Protein AF-A0AB37CX94-F1 (afdb_monomer_lite)

Radius of gyration: 14.45 Å; chains: 1; bounding box: 31×14×40 Å

Foldseek 3Di:
DPPVVVLVVLLPDDLVVLVVLLVVLVVVLVVLVPDDPVPDDPVRVVVSVVSNVVSVVSNVSSVVSNVVVD

Structure (mmCIF, N/CA/C/O backbone):
data_AF-A0AB37CX94-F1
#
_entry.id   AF-A0AB37CX94-F1
#
loop_
_atom_site.group_PDB
_atom_site.id
_atom_site.type_symbol
_atom_site.label_atom_id
_atom_site.label_alt_id
_atom_site.label_comp_id
_atom_site.label_asym_id
_atom_site.label_entity_id
_atom_site.label_seq_id
_atom_site.pdbx_PDB_ins_code
_atom_site.Cartn_x
_atom_site.Cartn_y
_atom_site.Cartn_z
_atom_site.occupancy
_atom_site.B_iso_or_equiv
_atom_site.auth_seq_id
_atom_site.auth_comp_id
_atom_site.auth_asym_id
_atom_site.auth_atom_id
_atom_site.pdbx_PDB_model_num
ATOM 1 N N . MET A 1 1 ? -16.273 -4.117 -18.433 1.00 39.41 1 MET A N 1
ATOM 2 C CA . MET A 1 1 ? -15.404 -3.586 -19.508 1.00 39.41 1 MET A CA 1
ATOM 3 C C . MET A 1 1 ? -14.671 -2.303 -19.076 1.00 39.41 1 MET A C 1
ATOM 5 O O . MET A 1 1 ? -14.755 -1.296 -19.757 1.00 39.41 1 MET A O 1
ATOM 9 N N . LEU A 1 2 ? -13.943 -2.313 -17.947 1.00 42.84 2 LEU A N 1
ATOM 10 C CA . LEU A 1 2 ? -13.147 -1.156 -17.466 1.00 42.84 2 LEU A CA 1
ATOM 11 C C . LEU A 1 2 ? -11.661 -1.497 -17.243 1.00 42.84 2 LEU A C 1
ATOM 13 O O . LEU A 1 2 ? -10.858 -0.627 -16.920 1.00 42.84 2 LEU A O 1
ATOM 17 N N . THR A 1 3 ? -11.284 -2.765 -17.413 1.00 55.94 3 THR A N 1
ATOM 18 C CA . THR A 1 3 ? -9.928 -3.272 -17.177 1.00 55.94 3 THR A CA 1
ATOM 19 C C . THR A 1 3 ? -8.979 -2.941 -18.326 1.00 55.94 3 THR A C 1
ATOM 21 O O . THR A 1 3 ? -7.861 -2.506 -18.073 1.00 55.94 3 THR A O 1
ATOM 24 N N . SER A 1 4 ? -9.429 -3.058 -19.577 1.00 55.28 4 SER A N 1
ATOM 25 C CA . SER A 1 4 ? -8.567 -2.909 -20.758 1.00 55.28 4 SER A CA 1
ATOM 26 C C . SER A 1 4 ? -8.034 -1.483 -20.942 1.00 55.28 4 SER A C 1
ATOM 28 O O . SER A 1 4 ? -6.846 -1.300 -21.169 1.00 55.28 4 SER A O 1
ATOM 30 N N . PHE A 1 5 ? -8.879 -0.460 -20.767 1.00 54.44 5 PHE A N 1
ATOM 31 C CA . PHE A 1 5 ? -8.477 0.942 -20.955 1.00 54.44 5 PHE A CA 1
ATOM 32 C C . PHE A 1 5 ? -7.444 1.401 -19.916 1.00 54.44 5 PHE A C 1
ATOM 34 O O . PHE A 1 5 ? -6.470 2.074 -20.239 1.00 54.44 5 PHE A O 1
ATOM 41 N N . LYS A 1 6 ? -7.620 0.979 -18.658 1.00 59.38 6 LYS A N 1
ATOM 42 C CA . LYS A 1 6 ? -6.705 1.332 -17.569 1.00 59.38 6 LYS A CA 1
ATOM 43 C C . LYS A 1 6 ? -5.353 0.625 -17.693 1.00 59.38 6 LYS A C 1
ATOM 45 O O . LYS A 1 6 ? -4.340 1.201 -17.318 1.00 59.38 6 LYS A O 1
ATOM 50 N N . LEU A 1 7 ? -5.334 -0.593 -18.237 1.00 59.97 7 LEU A N 1
ATOM 51 C CA . LEU A 1 7 ? -4.105 -1.318 -18.571 1.00 59.97 7 LEU A CA 1
ATOM 52 C C . LEU A 1 7 ? -3.328 -0.636 -19.704 1.00 59.97 7 LEU A C 1
ATOM 54 O O . LEU A 1 7 ? -2.118 -0.491 -19.579 1.00 59.97 7 LEU A O 1
ATOM 58 N N . ILE A 1 8 ? -4.014 -0.157 -20.748 1.00 61.22 8 ILE A N 1
ATOM 59 C CA . ILE A 1 8 ? -3.383 0.570 -21.864 1.00 61.22 8 ILE A CA 1
ATOM 60 C C . ILE A 1 8 ? -2.707 1.856 -21.366 1.00 61.22 8 ILE A C 1
ATOM 62 O O . ILE A 1 8 ? -1.539 2.076 -21.657 1.00 61.22 8 ILE A O 1
ATOM 66 N N . GLN A 1 9 ? -3.378 2.653 -20.526 1.00 63.16 9 GLN A N 1
ATOM 67 C CA . GLN A 1 9 ? -2.764 3.868 -19.969 1.00 63.16 9 GLN A CA 1
ATOM 68 C C . GLN A 1 9 ? -1.526 3.586 -19.105 1.00 63.16 9 GLN A C 1
ATOM 70 O O . GLN A 1 9 ? -0.584 4.374 -19.097 1.00 63.16 9 GLN A O 1
ATOM 75 N N . VAL A 1 10 ? -1.510 2.469 -18.371 1.00 64.62 10 VAL A 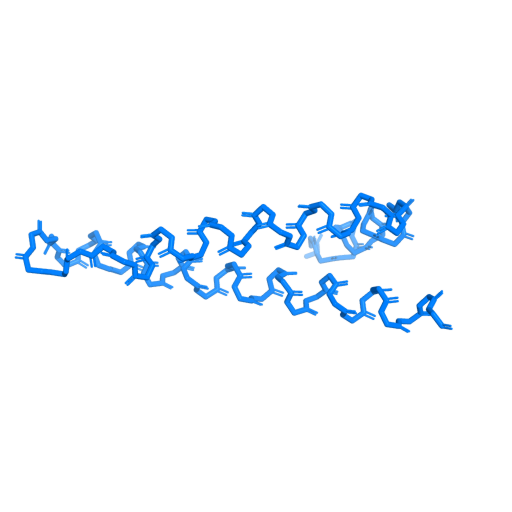N 1
ATOM 76 C CA . VAL A 1 10 ? -0.321 2.046 -17.614 1.00 64.62 10 VAL A CA 1
ATOM 77 C C . VAL A 1 10 ? 0.780 1.554 -18.561 1.00 64.62 10 VAL A C 1
ATOM 79 O O . VAL A 1 10 ? 1.957 1.759 -18.281 1.00 64.62 10 VAL A O 1
ATOM 82 N N . PHE A 1 11 ? 0.415 0.951 -19.694 1.00 67.81 11 PHE A N 1
ATOM 83 C CA . PHE A 1 11 ? 1.362 0.487 -20.706 1.00 67.81 11 PHE A CA 1
ATOM 84 C C . PHE A 1 11 ? 2.013 1.625 -21.513 1.00 67.81 11 PHE A C 1
ATOM 86 O O . PHE A 1 11 ? 3.129 1.432 -21.980 1.00 67.81 11 PHE A O 1
ATOM 93 N N . ASP A 1 12 ? 1.405 2.810 -21.601 1.00 75.25 12 ASP A N 1
ATOM 94 C CA . ASP A 1 12 ? 2.018 4.001 -22.231 1.00 75.25 12 ASP A CA 1
ATOM 95 C C . ASP A 1 12 ? 2.834 4.876 -21.257 1.00 75.25 12 ASP A C 1
ATOM 97 O O . ASP A 1 12 ? 3.588 5.756 -21.665 1.00 75.25 12 ASP A O 1
ATOM 101 N N . MET A 1 13 ? 2.704 4.654 -19.949 1.00 84.25 13 MET A N 1
ATOM 102 C CA . MET A 1 13 ? 3.389 5.432 -18.908 1.00 84.25 13 MET A CA 1
ATOM 103 C C . MET A 1 13 ? 4.894 5.151 -18.899 1.00 84.25 13 MET A C 1
ATOM 105 O O . MET A 1 13 ? 5.251 3.985 -18.898 1.00 84.25 13 MET A O 1
ATOM 109 N N . ASP A 1 14 ? 5.786 6.145 -18.828 1.00 88.38 14 ASP A N 1
ATOM 110 C CA . ASP A 1 14 ? 7.243 5.906 -18.761 1.00 88.38 14 ASP A CA 1
ATOM 111 C C . ASP A 1 14 ? 7.685 5.165 -17.474 1.00 88.38 14 ASP A C 1
ATOM 113 O O . ASP A 1 14 ? 7.045 5.247 -16.425 1.00 88.38 14 ASP A O 1
ATOM 117 N N . THR A 1 15 ? 8.810 4.445 -17.537 1.00 91.25 15 THR A N 1
ATOM 118 C CA . THR A 1 15 ? 9.395 3.695 -16.414 1.00 91.25 15 THR A CA 1
ATOM 119 C C . THR A 1 15 ? 9.691 4.564 -15.187 1.00 91.25 15 THR A C 1
ATOM 121 O O . THR A 1 15 ? 9.520 4.085 -14.062 1.00 9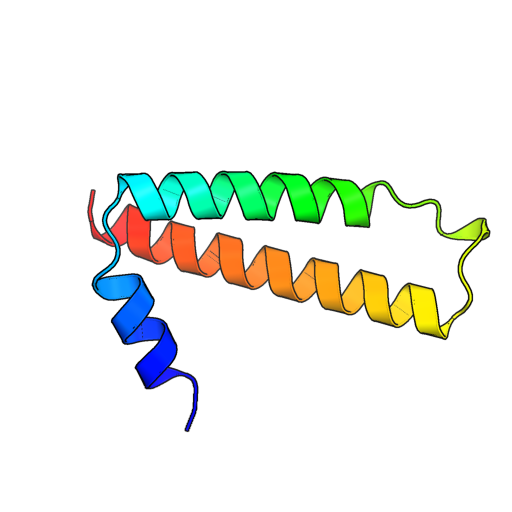1.25 15 THR A O 1
ATOM 124 N N . VAL A 1 16 ? 10.073 5.839 -15.362 1.00 92.81 16 VAL A N 1
ATOM 125 C CA . VAL A 1 16 ? 10.270 6.780 -14.243 1.00 92.81 16 VAL A CA 1
ATOM 126 C C . VAL A 1 16 ? 8.948 7.040 -13.526 1.00 92.81 16 VAL A C 1
ATOM 128 O O . VAL A 1 16 ? 8.887 7.027 -12.296 1.00 92.81 16 VAL A O 1
ATOM 131 N N . GLU A 1 17 ? 7.877 7.233 -14.289 1.00 92.75 17 GLU A N 1
ATOM 132 C CA . GLU A 1 17 ? 6.542 7.496 -13.758 1.00 92.75 17 GLU A CA 1
ATOM 133 C C . GLU A 1 17 ? 5.939 6.245 -13.096 1.00 92.75 17 GLU A C 1
ATOM 135 O O . GLU A 1 17 ? 5.319 6.334 -12.035 1.00 92.75 17 GLU A O 1
ATOM 140 N N . ILE A 1 18 ? 6.207 5.052 -13.636 1.00 93.06 18 ILE A N 1
ATOM 141 C CA . ILE A 1 18 ? 5.835 3.781 -12.995 1.00 93.06 18 ILE A CA 1
ATOM 142 C C . ILE A 1 18 ? 6.507 3.648 -11.620 1.00 93.06 18 ILE A C 1
ATOM 144 O O . ILE A 1 18 ? 5.829 3.317 -10.644 1.00 93.06 18 ILE A O 1
ATOM 148 N N . ARG A 1 19 ? 7.811 3.945 -11.509 1.00 95.12 19 ARG A N 1
ATOM 149 C CA . ARG A 1 19 ? 8.542 3.898 -10.226 1.00 95.12 19 ARG A CA 1
ATOM 150 C C . ARG A 1 19 ? 7.983 4.899 -9.216 1.00 95.12 19 ARG A C 1
ATOM 152 O O . ARG A 1 19 ? 7.660 4.499 -8.101 1.00 95.12 19 ARG A O 1
ATOM 159 N N . LYS A 1 20 ? 7.757 6.153 -9.625 1.00 96.25 20 LYS A N 1
ATOM 160 C CA . LYS A 1 20 ? 7.120 7.174 -8.771 1.00 96.25 20 LYS A CA 1
ATOM 161 C C . LYS A 1 20 ? 5.760 6.719 -8.245 1.00 96.25 20 LYS A C 1
ATOM 163 O O . LYS A 1 20 ? 5.466 6.881 -7.062 1.00 96.25 20 LYS A O 1
ATOM 168 N N . ASN A 1 21 ? 4.941 6.116 -9.104 1.00 95.06 21 ASN A N 1
ATOM 169 C CA . ASN A 1 21 ? 3.633 5.607 -8.709 1.00 95.06 21 ASN A CA 1
ATOM 170 C C . ASN A 1 21 ? 3.735 4.424 -7.735 1.00 95.06 21 ASN A C 1
ATOM 172 O O . ASN A 1 21 ? 2.956 4.357 -6.782 1.00 95.06 21 ASN A O 1
ATOM 176 N N . ILE A 1 22 ? 4.702 3.517 -7.922 1.00 96.62 22 ILE A N 1
ATOM 177 C CA . ILE A 1 22 ? 4.987 2.440 -6.960 1.00 96.62 22 ILE A CA 1
ATOM 178 C C . ILE A 1 22 ? 5.362 3.026 -5.593 1.00 96.62 22 ILE A C 1
ATOM 180 O O . ILE A 1 22 ? 4.801 2.588 -4.585 1.00 96.62 22 ILE A O 1
ATOM 184 N N . ASP A 1 23 ? 6.251 4.018 -5.548 1.00 97.88 23 ASP A N 1
ATOM 185 C CA . ASP A 1 23 ? 6.703 4.645 -4.300 1.00 97.88 23 ASP A CA 1
ATOM 186 C C . ASP A 1 23 ? 5.557 5.371 -3.589 1.00 97.88 23 ASP A C 1
ATOM 188 O O . ASP A 1 23 ? 5.329 5.176 -2.392 1.00 97.88 23 ASP A O 1
ATOM 192 N N . MET A 1 24 ? 4.765 6.139 -4.342 1.00 97.50 24 MET A N 1
ATOM 193 C CA . MET A 1 24 ? 3.583 6.827 -3.826 1.00 97.50 24 MET A CA 1
ATOM 194 C C . MET A 1 24 ? 2.577 5.834 -3.229 1.00 97.50 24 MET A C 1
ATOM 196 O O . MET A 1 24 ? 2.153 5.999 -2.084 1.00 97.50 24 MET A O 1
ATOM 200 N N . TYR A 1 25 ? 2.206 4.778 -3.962 1.00 97.69 25 TYR A N 1
ATOM 201 C CA . TYR A 1 25 ? 1.264 3.780 -3.453 1.00 97.69 25 TYR A CA 1
ATOM 202 C C . TYR A 1 25 ? 1.821 2.986 -2.275 1.00 97.69 25 TYR A C 1
ATOM 204 O O . TYR A 1 25 ? 1.051 2.612 -1.394 1.00 97.69 25 TYR A O 1
ATOM 212 N N . SER A 1 26 ? 3.131 2.744 -2.234 1.00 98.06 26 SER A N 1
ATOM 213 C CA . SER A 1 26 ? 3.782 2.078 -1.102 1.00 98.06 26 SER A CA 1
ATOM 214 C C . SER A 1 26 ? 3.745 2.953 0.153 1.00 98.06 26 SER A C 1
ATOM 216 O O . SER A 1 26 ? 3.443 2.454 1.236 1.00 98.06 26 SER A O 1
ATOM 218 N N . SER A 1 27 ? 3.968 4.263 0.007 1.00 98.12 27 SER A N 1
ATOM 219 C CA . SER A 1 27 ? 3.841 5.237 1.098 1.00 98.12 27 SER A CA 1
ATOM 220 C C . SER A 1 27 ? 2.409 5.305 1.635 1.00 98.12 27 SER A C 1
ATOM 222 O O . SER A 1 27 ? 2.190 5.185 2.840 1.00 98.12 27 SER A O 1
ATOM 224 N N . GLU A 1 28 ? 1.413 5.408 0.749 1.00 97.50 28 GLU A N 1
ATOM 225 C CA . GLU A 1 28 ? 0.001 5.391 1.147 1.00 97.50 28 GLU A CA 1
ATOM 226 C C . GLU A 1 28 ? -0.388 4.071 1.817 1.00 97.50 28 GLU A C 1
ATOM 228 O O . GLU A 1 28 ? -0.978 4.080 2.897 1.00 97.50 28 GLU A O 1
ATOM 233 N N . LEU A 1 29 ? -0.007 2.929 1.238 1.00 98.00 29 LEU A N 1
ATOM 234 C CA . LEU A 1 29 ? -0.240 1.611 1.829 1.00 98.00 29 LEU A CA 1
ATOM 235 C C . LEU A 1 29 ? 0.306 1.540 3.259 1.00 98.00 29 LEU A C 1
ATOM 237 O O . LEU A 1 29 ? -0.407 1.085 4.154 1.00 98.00 29 LEU A O 1
ATOM 241 N N . ASN A 1 30 ? 1.526 2.035 3.480 1.00 97.75 30 ASN A N 1
ATOM 242 C CA . ASN A 1 30 ? 2.129 2.058 4.804 1.00 97.75 30 ASN A CA 1
ATOM 243 C C . ASN A 1 30 ? 1.291 2.887 5.791 1.00 97.75 30 ASN A C 1
ATOM 245 O O . ASN A 1 30 ? 1.035 2.423 6.900 1.00 97.75 30 ASN A O 1
ATOM 249 N N . LYS A 1 31 ? 0.777 4.060 5.388 1.00 96.19 31 LYS A N 1
ATOM 250 C CA . LYS A 1 31 ? -0.124 4.872 6.233 1.00 96.19 31 LYS A CA 1
ATOM 251 C C . LYS A 1 31 ? -1.358 4.079 6.665 1.00 96.19 31 LYS A C 1
ATOM 253 O O . LYS A 1 31 ? -1.648 4.018 7.855 1.00 96.19 31 LYS A O 1
ATOM 258 N N . TYR A 1 32 ? -2.043 3.419 5.727 1.00 95.69 32 TYR A N 1
ATOM 259 C CA . TYR A 1 32 ? -3.223 2.605 6.050 1.00 95.69 32 TYR A CA 1
ATOM 260 C C . TYR A 1 32 ? -2.891 1.395 6.935 1.00 95.69 32 TYR A C 1
ATOM 262 O O . TYR A 1 32 ? -3.682 1.040 7.806 1.00 95.69 32 TYR A O 1
ATOM 270 N N . GLN A 1 33 ? -1.730 0.763 6.745 1.00 94.81 33 GLN A N 1
ATOM 271 C CA . GLN A 1 33 ? -1.279 -0.349 7.592 1.00 94.81 33 GLN A CA 1
ATOM 272 C C . GLN A 1 33 ? -0.888 0.097 9.006 1.00 94.81 33 GLN A C 1
ATOM 274 O O . GLN A 1 33 ? -1.019 -0.689 9.940 1.00 94.81 33 GLN A O 1
ATOM 279 N N . SER A 1 34 ? -0.447 1.346 9.157 1.00 94.81 34 SER A N 1
ATOM 280 C CA . SER A 1 34 ? -0.013 1.929 10.431 1.00 94.81 34 SER A CA 1
ATOM 281 C C . SER A 1 34 ? -1.174 2.455 11.284 1.00 94.81 34 SER A C 1
ATOM 283 O O . SER A 1 34 ? -0.965 2.843 12.432 1.00 94.81 34 SER A O 1
ATOM 285 N N . LEU A 1 35 ? -2.396 2.504 10.740 1.00 91.69 35 LEU A N 1
ATOM 286 C CA . LEU A 1 35 ? -3.570 2.988 11.464 1.00 91.69 35 LEU A CA 1
ATOM 287 C C . LEU A 1 35 ? -3.911 2.065 12.639 1.00 91.69 35 LEU A C 1
ATOM 289 O O . LEU A 1 35 ? -4.128 0.862 12.464 1.00 91.69 35 LEU A O 1
ATOM 293 N N . SER A 1 36 ? -4.041 2.655 13.830 1.00 88.69 36 SER A N 1
ATOM 294 C CA . SER A 1 36 ? -4.554 1.942 14.999 1.00 88.69 36 SER A CA 1
ATOM 295 C C . SER A 1 36 ? -5.980 1.468 14.736 1.00 88.69 36 SER A C 1
ATOM 297 O O . SER A 1 36 ? -6.868 2.264 14.438 1.00 88.69 36 SER A O 1
ATOM 299 N N . ARG A 1 37 ? -6.212 0.159 14.872 1.00 87.69 37 ARG A N 1
ATOM 300 C CA . ARG A 1 37 ? -7.536 -0.442 14.656 1.00 87.69 37 ARG A CA 1
ATOM 301 C C . ARG A 1 37 ? -8.484 -0.269 15.837 1.00 87.69 37 ARG A C 1
ATOM 303 O O . ARG A 1 37 ? -9.682 -0.419 15.660 1.00 87.69 37 ARG A O 1
ATOM 310 N N . GLN A 1 38 ? -7.965 0.085 17.012 1.00 89.75 38 GLN A N 1
ATOM 311 C CA . GLN A 1 38 ? -8.759 0.227 18.238 1.00 89.75 38 GLN A CA 1
ATOM 312 C C . GLN A 1 38 ? -9.688 1.448 18.226 1.00 89.75 38 GLN A C 1
ATOM 314 O O . GLN A 1 38 ? -10.663 1.471 18.967 1.00 89.75 38 GLN A O 1
ATOM 319 N N . LEU A 1 39 ? -9.386 2.453 17.400 1.00 88.50 39 LEU A N 1
ATOM 320 C CA . LEU A 1 39 ? -10.162 3.694 17.302 1.00 88.50 39 LEU A CA 1
ATOM 321 C C . LEU A 1 39 ? -11.111 3.714 16.097 1.00 88.50 39 LEU A C 1
ATOM 323 O O . LEU A 1 39 ? -11.753 4.730 15.853 1.00 88.50 39 LEU A O 1
ATOM 327 N N . LEU A 1 40 ? -11.175 2.623 15.331 1.00 93.31 40 LEU A N 1
ATOM 328 C CA . LEU A 1 40 ? -11.995 2.540 14.130 1.00 93.31 40 LEU A CA 1
ATOM 329 C C . LEU A 1 40 ? -13.300 1.815 14.431 1.00 93.31 40 LEU A C 1
ATOM 331 O O . LEU A 1 40 ? -13.325 0.758 15.063 1.00 93.31 40 L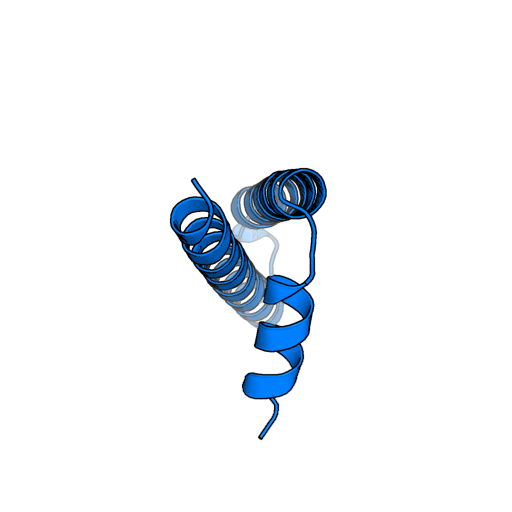EU A O 1
ATOM 335 N N . THR A 1 41 ? -14.388 2.344 13.892 1.00 96.38 41 THR A N 1
ATOM 336 C CA . THR A 1 41 ? -15.628 1.589 13.752 1.00 96.38 41 THR A CA 1
ATOM 337 C C . THR A 1 41 ? -15.436 0.422 12.780 1.00 96.38 41 THR A C 1
ATOM 339 O O . THR A 1 41 ? -14.495 0.371 11.979 1.00 96.38 41 THR A O 1
ATOM 342 N N . ARG A 1 42 ? -16.369 -0.535 12.806 1.00 95.44 42 ARG A N 1
ATOM 343 C CA . ARG A 1 42 ? -16.358 -1.681 11.885 1.00 95.44 42 ARG A CA 1
ATOM 344 C C . ARG A 1 42 ? -16.340 -1.249 10.415 1.00 95.44 42 ARG A C 1
ATOM 346 O O . ARG A 1 42 ? -15.621 -1.846 9.616 1.00 95.44 42 ARG A O 1
ATOM 353 N N . ASP A 1 43 ? -17.104 -0.220 10.065 1.00 96.62 43 ASP A N 1
ATOM 354 C CA . ASP A 1 43 ? -17.198 0.251 8.682 1.00 96.62 43 ASP A CA 1
ATOM 355 C C . ASP A 1 43 ? -15.901 0.930 8.230 1.00 96.62 43 ASP A C 1
ATOM 357 O O . ASP A 1 43 ? -15.426 0.688 7.116 1.00 96.62 43 ASP A O 1
ATOM 361 N N . GLU A 1 44 ? -15.263 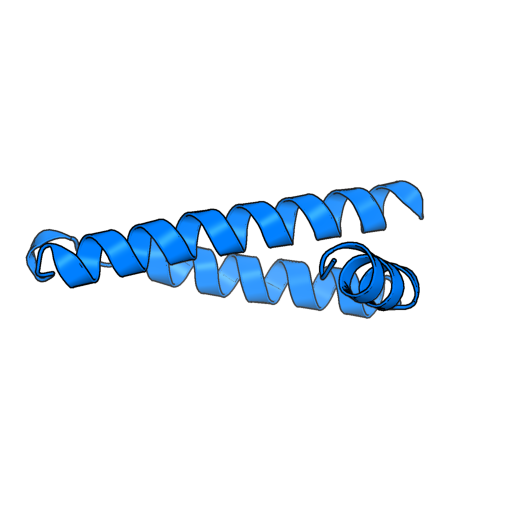1.695 9.117 1.00 95.75 44 GLU A N 1
ATOM 362 C CA . GLU A 1 44 ? -13.946 2.280 8.859 1.00 95.75 44 GLU A CA 1
ATOM 363 C C . GLU A 1 44 ? -12.865 1.202 8.722 1.00 95.75 44 GLU A C 1
ATOM 365 O O . GLU A 1 44 ? -12.049 1.273 7.804 1.00 95.75 44 GLU A O 1
ATOM 370 N N . MET A 1 45 ? -12.886 0.154 9.556 1.00 96.19 45 MET A N 1
ATOM 371 C CA . MET A 1 45 ? -11.977 -0.990 9.409 1.00 96.19 45 MET A CA 1
ATOM 372 C C . MET A 1 45 ? -12.111 -1.657 8.038 1.00 96.19 45 MET A C 1
ATOM 374 O O . MET A 1 45 ? -11.102 -1.883 7.368 1.00 96.19 45 MET A O 1
ATOM 378 N N . ILE A 1 46 ? -13.344 -1.929 7.600 1.00 96.31 46 ILE A N 1
ATOM 379 C CA . ILE A 1 46 ? -13.616 -2.529 6.287 1.00 96.31 46 ILE A CA 1
ATOM 380 C C . ILE A 1 46 ? -13.103 -1.618 5.167 1.00 96.31 46 ILE A C 1
ATOM 382 O O . ILE A 1 46 ? -12.531 -2.100 4.185 1.00 96.31 46 ILE A O 1
ATOM 386 N N . LEU A 1 47 ? -13.291 -0.303 5.291 1.00 96.06 47 LEU A N 1
ATOM 387 C CA . LEU A 1 47 ? -12.802 0.662 4.311 1.00 96.06 47 LEU A CA 1
ATOM 388 C C . LEU A 1 47 ? -11.271 0.662 4.232 1.00 96.06 47 LEU A C 1
ATOM 390 O O . LEU A 1 47 ? -10.723 0.607 3.127 1.00 96.06 47 LEU A O 1
ATOM 394 N N . VAL A 1 48 ? -10.587 0.673 5.378 1.00 96.2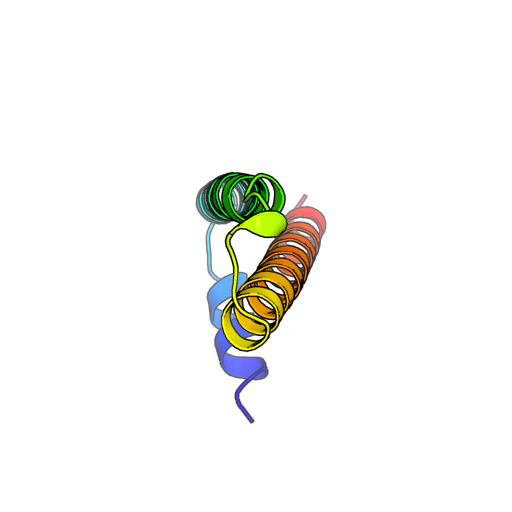5 48 VAL A N 1
ATOM 395 C CA . VAL A 1 48 ? -9.121 0.598 5.448 1.00 96.25 48 VAL A CA 1
ATOM 396 C C . VAL A 1 48 ? -8.620 -0.701 4.815 1.00 96.25 48 VAL A C 1
ATOM 398 O O . VAL A 1 48 ? -7.715 -0.664 3.981 1.00 96.25 48 VAL A O 1
ATOM 401 N N . ASP A 1 49 ? -9.241 -1.841 5.118 1.00 95.88 49 ASP A N 1
ATOM 402 C CA . ASP A 1 49 ? -8.829 -3.136 4.564 1.00 95.88 49 ASP A CA 1
ATOM 403 C C . ASP A 1 49 ? -9.024 -3.196 3.046 1.00 95.88 49 ASP A C 1
ATOM 405 O O . ASP A 1 49 ? -8.131 -3.631 2.313 1.00 95.88 49 ASP A O 1
ATOM 409 N N . ARG A 1 50 ? -10.144 -2.664 2.541 1.00 97.31 50 ARG A N 1
ATOM 410 C CA . ARG A 1 50 ? -10.375 -2.523 1.095 1.00 97.31 50 ARG A CA 1
ATOM 411 C C . ARG A 1 50 ? -9.310 -1.649 0.436 1.00 97.31 50 ARG A C 1
ATOM 413 O O . ARG A 1 50 ? -8.842 -1.986 -0.651 1.00 97.31 50 ARG A O 1
ATOM 420 N N . LYS A 1 51 ? -8.900 -0.547 1.073 1.00 97.12 51 LYS A N 1
ATOM 421 C CA . LYS A 1 51 ? -7.826 0.318 0.558 1.00 97.12 51 LYS A CA 1
ATOM 422 C C . LYS A 1 51 ? -6.482 -0.401 0.527 1.00 97.12 51 LYS A C 1
ATOM 424 O O . LYS A 1 51 ? -5.805 -0.341 -0.497 1.00 97.12 51 LYS A O 1
ATOM 429 N N . ILE A 1 52 ? -6.134 -1.136 1.582 1.00 97.62 52 ILE A N 1
ATOM 430 C CA . ILE A 1 52 ? -4.910 -1.948 1.642 1.00 97.62 52 ILE A CA 1
ATOM 431 C C . ILE A 1 52 ? -4.856 -2.941 0.474 1.00 97.62 52 ILE A C 1
ATOM 433 O O . ILE A 1 52 ? -3.839 -3.014 -0.218 1.00 97.62 52 ILE A O 1
ATOM 437 N N . VAL A 1 53 ? -5.946 -3.674 0.219 1.00 97.94 53 VAL A N 1
ATOM 438 C CA . VAL A 1 53 ? -6.024 -4.622 -0.907 1.00 97.94 53 VAL A CA 1
ATOM 439 C C . VAL A 1 53 ? -5.843 -3.900 -2.244 1.00 97.94 53 VAL A C 1
ATOM 441 O O . VAL A 1 53 ? -4.995 -4.298 -3.041 1.00 97.94 53 VAL A O 1
ATOM 444 N N . GLN A 1 54 ? -6.550 -2.786 -2.457 1.00 96.56 54 GLN A N 1
ATOM 445 C CA . GLN A 1 54 ? -6.440 -2.000 -3.691 1.00 96.56 54 GLN A CA 1
ATOM 446 C C . GLN A 1 54 ? -5.016 -1.488 -3.948 1.00 96.56 54 GLN A C 1
ATOM 448 O O . GLN A 1 54 ? -4.551 -1.530 -5.088 1.00 96.56 54 GLN A O 1
ATOM 453 N N . PHE A 1 55 ? -4.309 -0.999 -2.924 1.00 97.38 55 PHE A N 1
ATOM 454 C CA . PHE A 1 55 ? -2.928 -0.542 -3.096 1.00 97.38 55 PHE A CA 1
ATOM 455 C C . PHE A 1 55 ? -1.979 -1.696 -3.405 1.00 97.38 55 PHE A C 1
ATOM 457 O O . PHE A 1 55 ? -1.170 -1.574 -4.324 1.00 97.38 55 PHE A O 1
ATOM 464 N N . LYS A 1 56 ? -2.115 -2.836 -2.715 1.00 97.25 56 LYS A N 1
ATOM 465 C CA . LYS A 1 56 ? -1.313 -4.036 -3.001 1.00 97.25 56 LYS A CA 1
ATOM 466 C C . LYS A 1 56 ? -1.484 -4.505 -4.446 1.00 97.25 56 LYS A C 1
ATOM 468 O O . LYS A 1 56 ? -0.489 -4.783 -5.113 1.00 97.25 56 LYS A O 1
ATOM 473 N N . GLU A 1 57 ? -2.716 -4.544 -4.948 1.00 96.62 57 GLU A N 1
ATOM 474 C CA . GLU A 1 57 ? -2.999 -4.910 -6.341 1.00 96.62 57 GLU A CA 1
ATOM 475 C C . GLU A 1 57 ? -2.394 -3.915 -7.336 1.00 96.62 57 GLU A C 1
ATOM 477 O O . GLU A 1 57 ? -1.756 -4.326 -8.304 1.00 96.62 57 GLU A O 1
ATOM 482 N N . ARG A 1 58 ? -2.530 -2.605 -7.092 1.00 94.50 58 ARG A N 1
ATOM 483 C CA . ARG A 1 58 ? -1.938 -1.576 -7.964 1.00 94.50 58 ARG A CA 1
ATOM 484 C C . ARG A 1 58 ? -0.418 -1.668 -8.010 1.00 94.50 58 ARG A C 1
ATOM 486 O O . ARG A 1 58 ? 0.144 -1.641 -9.100 1.00 94.50 58 ARG A O 1
ATOM 493 N N . ILE A 1 59 ? 0.234 -1.811 -6.856 1.00 96.81 59 ILE A N 1
ATOM 494 C CA . ILE A 1 59 ? 1.692 -1.970 -6.769 1.00 96.81 59 ILE A CA 1
ATOM 495 C C . ILE A 1 59 ? 2.128 -3.226 -7.524 1.00 96.81 59 ILE A C 1
ATOM 497 O O . ILE A 1 59 ? 3.062 -3.163 -8.319 1.00 96.81 59 ILE A O 1
ATOM 501 N N . LYS A 1 60 ? 1.434 -4.355 -7.320 1.00 95.81 60 LYS A N 1
ATOM 502 C CA . LYS A 1 60 ? 1.715 -5.606 -8.037 1.00 95.81 60 LYS A CA 1
ATOM 503 C C . LYS A 1 60 ? 1.627 -5.408 -9.550 1.00 95.81 60 LYS A C 1
ATOM 505 O O . LYS A 1 60 ? 2.550 -5.791 -10.258 1.00 95.81 60 LYS A O 1
ATOM 510 N N . ASN A 1 61 ? 0.556 -4.785 -10.035 1.00 92.56 61 ASN A N 1
ATOM 511 C CA . ASN A 1 61 ? 0.360 -4.565 -11.467 1.00 92.56 61 ASN A CA 1
ATOM 512 C C . ASN A 1 61 ? 1.443 -3.653 -12.056 1.00 92.56 61 ASN A C 1
ATOM 514 O O . ASN A 1 61 ? 1.972 -3.954 -13.118 1.00 92.56 61 ASN A O 1
ATOM 518 N N . LEU A 1 62 ? 1.812 -2.575 -11.358 1.00 93.69 62 LEU A N 1
ATOM 519 C CA . LEU A 1 62 ? 2.880 -1.681 -11.808 1.00 93.69 62 LEU A CA 1
ATOM 520 C C . LEU A 1 62 ? 4.246 -2.368 -11.843 1.00 93.69 62 LEU A C 1
ATOM 522 O O . LEU A 1 62 ? 5.002 -2.133 -12.777 1.00 93.69 62 LEU A O 1
ATOM 526 N N . ARG A 1 63 ? 4.550 -3.239 -10.872 1.00 94.88 63 ARG A N 1
ATOM 527 C CA . ARG A 1 63 ? 5.780 -4.047 -10.891 1.00 94.88 63 ARG A CA 1
ATOM 528 C C . ARG A 1 63 ? 5.814 -4.989 -12.087 1.00 94.88 63 ARG A C 1
ATOM 530 O O . ARG A 1 63 ? 6.800 -4.988 -12.799 1.00 94.88 63 ARG A O 1
ATOM 537 N N . VAL A 1 64 ? 4.713 -5.686 -12.376 1.00 93.44 64 VAL A N 1
ATOM 538 C CA . VAL A 1 64 ? 4.619 -6.546 -13.569 1.00 93.44 64 VAL A CA 1
ATOM 539 C C . VAL A 1 64 ? 4.872 -5.753 -14.857 1.00 93.44 64 VAL A C 1
ATOM 541 O O . VAL A 1 64 ? 5.580 -6.234 -15.735 1.00 93.44 64 VAL A O 1
ATOM 544 N N . VAL A 1 65 ? 4.327 -4.536 -14.977 1.00 90.56 65 VAL A N 1
ATOM 545 C CA . VAL A 1 65 ? 4.578 -3.682 -16.153 1.00 90.56 65 VAL A CA 1
ATOM 546 C C . VAL A 1 65 ? 6.023 -3.184 -16.198 1.00 90.56 65 VAL A C 1
ATOM 548 O O . VAL A 1 65 ? 6.595 -3.112 -17.281 1.00 90.56 65 VAL A O 1
ATOM 551 N N . LEU A 1 66 ? 6.615 -2.843 -15.052 1.00 91.50 66 LEU A N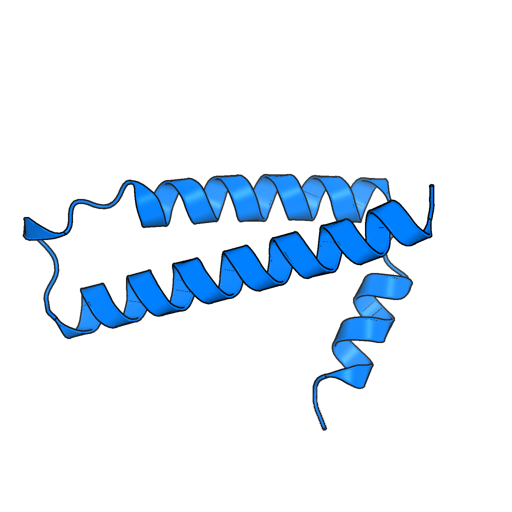 1
ATOM 552 C CA . LEU A 1 66 ? 8.012 -2.421 -14.977 1.00 91.50 66 LEU A CA 1
ATOM 553 C C . LEU A 1 66 ? 8.956 -3.557 -15.384 1.00 91.50 66 LEU A C 1
ATOM 555 O O . LEU A 1 66 ? 9.816 -3.337 -16.228 1.00 91.50 66 LEU A O 1
ATOM 559 N N . ASP A 1 67 ? 8.747 -4.754 -14.834 1.00 91.00 67 ASP A N 1
ATOM 560 C CA . ASP A 1 67 ? 9.552 -5.949 -15.098 1.00 91.00 67 ASP A CA 1
ATOM 561 C C . ASP A 1 67 ? 9.459 -6.374 -16.572 1.00 91.00 67 ASP A C 1
ATOM 563 O O . ASP A 1 67 ? 10.444 -6.808 -17.152 1.00 91.00 67 ASP A O 1
ATOM 567 N N . ALA A 1 68 ? 8.300 -6.194 -17.218 1.00 88.69 68 ALA A N 1
ATOM 568 C CA . ALA A 1 68 ? 8.119 -6.487 -18.644 1.00 88.69 68 ALA A CA 1
ATOM 569 C C . ALA A 1 68 ? 8.878 -5.532 -19.591 1.00 88.69 68 ALA A C 1
ATOM 571 O O . ALA A 1 68 ? 8.858 -5.737 -20.804 1.00 88.69 68 ALA A O 1
ATOM 572 N N . ARG A 1 69 ? 9.489 -4.464 -19.065 1.00 83.88 69 ARG A N 1
ATOM 573 C CA . ARG A 1 69 ? 10.205 -3.434 -19.836 1.00 83.88 69 ARG A CA 1
ATOM 574 C C . ARG A 1 69 ? 11.700 -3.353 -19.525 1.00 83.88 69 ARG A C 1
ATOM 576 O O . ARG A 1 69 ? 12.371 -2.486 -20.085 1.00 83.88 69 ARG A O 1
ATOM 583 N N . GLN A 1 70 ? 12.189 -4.179 -18.604 1.00 71.94 70 GLN A N 1
ATOM 584 C CA . GLN A 1 70 ? 13.608 -4.312 -18.267 1.00 71.94 70 GLN A CA 1
ATOM 585 C C . GLN A 1 70 ? 14.199 -5.525 -18.979 1.00 71.94 70 GLN A C 1
ATOM 587 O O . GLN A 1 70 ? 15.398 -5.441 -19.319 1.00 71.94 70 GLN A O 1
#

Secondary structure (DSSP, 8-state):
--HHHHHHHHHHS-HHHHHHHHHHHHHHHHHHHHS-GGG--HHHHHHHHHHHHHHHHHHHHHHHHHHTT-

Sequence (70 aa):
MLTSFKLIQVFDMDTVEIRKNIDMYSSELNKYQSLSRQLLTRDEMILVDRKIVQFKERIKNLRVVLDARQ

Organism: Acinetobacter nosocomialis (NCBI:txid106654)

pLDDT: mean 87.86, std 14.61, range [39.41, 98.12]